Protein AF-M3VCA1-F1 (afdb_monomer_lite)

Foldseek 3Di:
DFDDDPPDTDDDPPDDPQARLLSVLLVVLCNVCVPDDSLRSLLVSLCVLAPLVNVLVCCVPVLEEELVSQCVSSSHDSSSSVSPVVDDDPVSVVVSCVSNVNRHYYHD

Sequence (108 aa):
MGLLGETTIWIRRGSSQRERRTSLTHEITHIEYPDATEAEVERITARRLITVEQIIDAFCWLRHPTTEELADHWWVDKQAAHTRMLNLDPIEVAQIEAATDGDWSWAA

Organism: NCBI:txid1223542

Secondary structure (DSSP, 8-state):
---EETTEEPPPTT--HHHHHHHHHHHHHHHH-TT--HHHHHHHHHHHHS-HHHHHHHHHHHSS-BHHHHHHHHTS-HHHHHHHHHT--HHHHHHHHHHTTT----B-

Radius of gyration: 14.77 Å; chains: 1; bounding box: 31×31×38 Å

pLDDT: mean 93.56, std 9.95, range [47.91, 98.5]

Structure (mmCIF, N/CA/C/O backbone):
data_AF-M3VCA1-F1
#
_entry.id   AF-M3VCA1-F1
#
loop_
_atom_site.group_PDB
_atom_site.id
_atom_site.type_symbol
_atom_site.label_atom_id
_atom_site.label_alt_id
_atom_site.label_comp_id
_atom_site.label_asym_id
_atom_site.label_entity_id
_atom_site.label_seq_id
_atom_site.pdbx_PDB_ins_code
_atom_site.Cartn_x
_atom_site.Cartn_y
_atom_site.Cartn_z
_atom_site.occupancy
_atom_site.B_iso_or_equiv
_atom_site.auth_seq_id
_atom_site.auth_comp_id
_atom_site.auth_asym_id
_atom_site.auth_atom_id
_atom_site.pdbx_PDB_model_num
ATOM 1 N N . MET A 1 1 ? -5.726 11.058 9.603 1.00 49.88 1 MET A N 1
ATOM 2 C CA . MET A 1 1 ? -5.883 10.426 10.920 1.00 49.88 1 MET A CA 1
ATOM 3 C C . MET A 1 1 ? -7.209 10.823 11.537 1.00 49.88 1 MET A C 1
ATOM 5 O O . MET A 1 1 ? -7.409 12.005 11.825 1.00 49.88 1 MET A O 1
ATOM 9 N N . GLY A 1 2 ? -8.141 9.871 11.601 1.00 47.91 2 GLY A N 1
ATOM 10 C CA . GLY A 1 2 ? -9.381 9.990 12.362 1.00 47.91 2 GLY A CA 1
ATOM 11 C C . GLY A 1 2 ? -9.124 9.600 13.817 1.00 47.91 2 GLY A C 1
ATOM 12 O O . GLY A 1 2 ? -8.129 8.962 14.126 1.00 47.91 2 GLY A O 1
ATOM 13 N N . LEU A 1 3 ? -9.978 10.049 14.732 1.00 59.72 3 LEU A N 1
ATOM 14 C CA . LEU A 1 3 ? -9.927 9.643 16.138 1.00 59.72 3 LEU A CA 1
ATOM 15 C C . LEU A 1 3 ? -10.868 8.448 16.328 1.00 59.72 3 LEU A C 1
ATOM 17 O O . LEU A 1 3 ? -12.038 8.533 15.949 1.00 59.72 3 LEU A O 1
ATOM 21 N N . LEU A 1 4 ? -10.364 7.365 1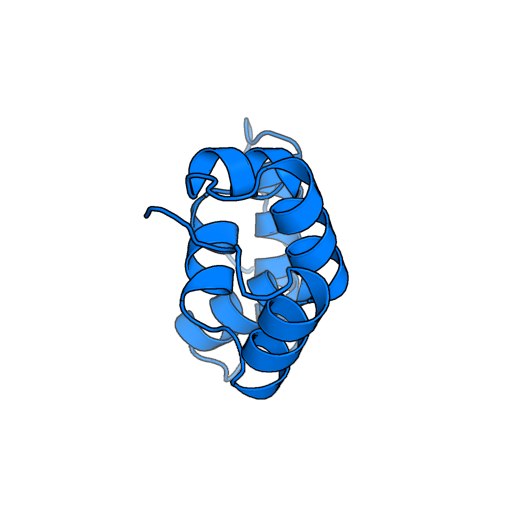6.921 1.00 58.53 4 LEU A N 1
ATOM 22 C CA . LEU A 1 4 ? -11.131 6.173 17.284 1.00 58.53 4 LEU A CA 1
ATOM 23 C C . LEU A 1 4 ? -12.030 6.478 18.496 1.00 58.53 4 LEU A C 1
ATOM 25 O O . LEU A 1 4 ? -11.549 6.663 19.611 1.00 58.53 4 LEU A O 1
ATOM 29 N N . GLY A 1 5 ? -13.346 6.537 18.283 1.00 51.78 5 GLY A N 1
ATOM 30 C CA . GLY A 1 5 ? -14.329 6.249 19.330 1.00 51.78 5 GLY A CA 1
ATOM 31 C C . GLY A 1 5 ? -14.786 4.806 19.139 1.00 51.78 5 GLY A C 1
ATOM 32 O O . GLY A 1 5 ? -15.010 4.412 18.002 1.00 51.78 5 GLY A O 1
ATOM 33 N N . GLU A 1 6 ? -14.921 4.023 20.209 1.00 64.31 6 GLU A N 1
ATOM 34 C CA . GLU A 1 6 ? -14.989 2.542 20.226 1.00 64.31 6 GLU A CA 1
ATOM 35 C C . GLU A 1 6 ? -15.918 1.854 19.195 1.00 64.31 6 GLU A C 1
ATOM 37 O O . GLU A 1 6 ? -15.736 0.680 18.894 1.00 64.31 6 GLU A O 1
ATOM 42 N N . THR A 1 7 ? -16.903 2.553 18.621 1.00 74.19 7 THR A N 1
ATOM 43 C CA . THR A 1 7 ? -17.813 2.025 17.582 1.00 74.19 7 THR A CA 1
ATOM 44 C C . THR A 1 7 ? -18.028 2.969 16.392 1.00 74.19 7 THR A C 1
ATOM 46 O O . THR A 1 7 ? -18.916 2.745 15.571 1.00 74.19 7 THR A O 1
ATOM 49 N N . THR A 1 8 ? -17.273 4.065 16.287 1.00 86.44 8 THR A N 1
ATOM 50 C CA . THR A 1 8 ? -17.474 5.095 15.256 1.00 86.44 8 THR A CA 1
ATOM 51 C C . THR A 1 8 ? -16.147 5.539 14.653 1.00 86.44 8 THR A C 1
ATOM 53 O O . THR A 1 8 ? -15.288 6.080 15.346 1.00 86.44 8 THR A O 1
ATOM 56 N N . ILE A 1 9 ? -16.027 5.388 13.332 1.00 87.81 9 ILE A N 1
ATOM 57 C CA . ILE A 1 9 ? -14.901 5.905 12.552 1.00 87.81 9 ILE A CA 1
ATOM 58 C C . ILE A 1 9 ? -15.245 7.305 12.040 1.00 87.81 9 ILE A C 1
ATOM 60 O O . ILE A 1 9 ? -16.192 7.492 11.271 1.00 87.81 9 ILE A O 1
ATOM 64 N N . TRP A 1 10 ? -14.448 8.295 12.436 1.00 88.31 10 TRP A N 1
ATOM 65 C CA . TRP A 1 10 ? -14.583 9.670 11.963 1.00 88.31 10 TRP A CA 1
ATOM 66 C C . TRP A 1 10 ? -13.647 9.934 10.790 1.00 88.31 10 TRP A C 1
ATOM 68 O O . TRP A 1 10 ? -12.429 9.863 10.920 1.00 88.31 10 TRP A O 1
ATOM 78 N N . ILE A 1 11 ? -14.215 10.319 9.649 1.00 89.25 11 ILE A N 1
ATOM 79 C CA . ILE A 1 11 ? -13.439 10.697 8.466 1.00 89.25 11 ILE A CA 1
ATOM 80 C C . ILE A 1 11 ? -13.406 12.220 8.338 1.00 89.25 11 ILE A C 1
ATOM 82 O O . ILE A 1 11 ? -14.423 12.903 8.491 1.00 89.25 11 ILE A O 1
ATOM 86 N N . ARG A 1 12 ? -12.226 12.768 8.029 1.00 89.69 12 ARG A N 1
ATOM 87 C CA . ARG A 1 12 ? -12.020 14.211 7.874 1.00 89.69 12 ARG A CA 1
ATOM 88 C C . ARG A 1 12 ? -12.949 14.792 6.798 1.00 89.69 12 ARG A C 1
ATOM 90 O O . ARG A 1 12 ? -12.990 14.346 5.649 1.00 89.69 12 ARG A O 1
ATOM 97 N N . ARG A 1 13 ? -13.668 15.860 7.154 1.00 91.06 13 ARG A N 1
ATOM 98 C CA . ARG A 1 13 ? -14.467 16.640 6.198 1.00 91.06 13 ARG A CA 1
ATOM 99 C C . ARG A 1 13 ? -13.541 17.316 5.181 1.00 91.06 13 ARG A C 1
ATOM 101 O O . ARG A 1 13 ? -12.549 17.930 5.558 1.00 91.06 13 ARG A O 1
ATOM 108 N N . GLY A 1 14 ? -13.900 17.231 3.901 1.00 92.19 14 GLY A N 1
ATOM 109 C CA . GLY A 1 14 ? -13.117 17.803 2.799 1.00 92.19 14 GLY A CA 1
ATOM 110 C C . GLY A 1 14 ? -12.105 16.840 2.176 1.00 92.19 14 GLY A C 1
ATOM 111 O O . GLY A 1 14 ? -11.545 17.175 1.142 1.00 92.19 14 GLY A O 1
ATOM 112 N N . SER A 1 15 ? -11.927 15.637 2.734 1.00 91.56 15 SER A N 1
ATOM 113 C CA . SER A 1 15 ? -11.134 14.593 2.083 1.00 91.56 15 SER A CA 1
ATOM 114 C C . SER A 1 15 ? -11.764 14.159 0.759 1.00 91.56 15 SER A C 1
ATOM 116 O O . SER A 1 15 ? -12.990 13.987 0.667 1.00 91.56 15 SER A O 1
ATOM 118 N N . SER A 1 16 ? -10.908 13.957 -0.236 1.00 91.81 16 SER A N 1
ATOM 119 C CA . SER A 1 16 ? -11.190 13.303 -1.514 1.00 91.81 16 SER A CA 1
ATOM 120 C C . SER A 1 16 ? -11.563 11.831 -1.315 1.00 91.81 16 SER A C 1
ATOM 122 O O . SER A 1 16 ? -11.287 11.242 -0.273 1.00 91.81 16 SER A O 1
ATOM 124 N N . GLN A 1 17 ? -12.184 11.199 -2.315 1.00 92.25 17 GLN A N 1
ATOM 125 C CA . GLN A 1 17 ? -12.605 9.795 -2.186 1.00 92.25 17 GLN A CA 1
ATOM 126 C C . GLN A 1 17 ? -11.428 8.837 -1.936 1.00 92.25 17 GLN A C 1
ATOM 128 O O . GLN A 1 17 ? -11.554 7.946 -1.098 1.00 92.25 17 GLN A O 1
ATOM 133 N N . ARG A 1 18 ? -10.265 9.074 -2.562 1.00 93.19 18 ARG A N 1
ATOM 134 C CA . ARG A 1 18 ? -9.034 8.296 -2.316 1.00 93.19 18 ARG A CA 1
ATOM 135 C C . ARG A 1 18 ? -8.561 8.373 -0.864 1.00 93.19 18 ARG A C 1
ATOM 137 O O . ARG A 1 18 ? -8.258 7.352 -0.252 1.00 93.19 18 ARG A O 1
ATOM 144 N N . GLU A 1 19 ? -8.578 9.570 -0.278 1.00 91.94 19 GLU A N 1
ATOM 145 C CA . GLU A 1 19 ? -8.168 9.790 1.114 1.00 91.94 19 GLU A CA 1
ATOM 146 C C . GLU A 1 19 ? -9.165 9.149 2.082 1.00 91.94 19 GLU A C 1
ATOM 148 O O . GLU A 1 19 ? -8.765 8.585 3.097 1.00 91.94 19 GLU A O 1
ATOM 153 N N . ARG A 1 20 ? -10.468 9.190 1.763 1.00 93.88 20 ARG A N 1
ATOM 154 C CA . ARG A 1 20 ? -11.507 8.531 2.571 1.00 93.88 20 ARG A CA 1
ATOM 155 C C . ARG A 1 20 ? -11.368 7.016 2.540 1.00 93.88 20 ARG A C 1
ATOM 157 O O . ARG A 1 20 ? -11.447 6.403 3.596 1.00 93.88 20 ARG A O 1
ATOM 164 N N . ARG A 1 21 ? -11.151 6.424 1.360 1.00 95.12 21 ARG A N 1
ATOM 165 C CA . ARG A 1 21 ? -10.931 4.979 1.190 1.00 95.12 21 ARG A CA 1
ATOM 166 C C . ARG A 1 21 ? -9.720 4.514 1.996 1.00 95.12 21 ARG A C 1
ATOM 168 O O . ARG A 1 21 ? -9.818 3.530 2.728 1.00 95.12 21 ARG A O 1
ATOM 175 N N . THR A 1 22 ? -8.614 5.250 1.893 1.00 95.62 22 THR A N 1
ATOM 176 C CA . THR A 1 22 ? -7.374 4.919 2.604 1.00 95.62 22 THR A CA 1
ATOM 177 C C . THR A 1 22 ? -7.550 5.068 4.112 1.00 95.62 22 THR A C 1
ATOM 179 O O . THR A 1 22 ? -7.311 4.112 4.844 1.00 95.62 22 THR A O 1
ATOM 182 N N . SER A 1 23 ? -8.099 6.202 4.567 1.00 94.50 23 SER A N 1
ATOM 183 C CA . SER A 1 23 ? -8.379 6.439 5.991 1.00 94.50 23 SER A CA 1
ATOM 184 C C . SER A 1 23 ? -9.325 5.385 6.563 1.00 94.50 23 SER A C 1
ATOM 186 O O . SER A 1 23 ? -9.046 4.814 7.602 1.00 94.50 23 SER A O 1
ATOM 188 N N . LEU A 1 24 ? -10.428 5.069 5.882 1.00 94.94 24 LEU A N 1
ATOM 189 C CA . LEU A 1 24 ? -11.381 4.077 6.377 1.00 94.94 24 LEU A CA 1
ATOM 190 C C . LEU A 1 24 ? -10.735 2.694 6.529 1.00 94.94 24 LEU A C 1
ATOM 192 O O . LEU A 1 24 ? -10.956 2.030 7.535 1.00 94.94 24 LEU A O 1
ATOM 196 N N . THR A 1 25 ? -9.919 2.275 5.560 1.00 96.69 25 THR A N 1
ATOM 197 C CA . THR A 1 25 ? -9.220 0.980 5.623 1.00 96.69 25 THR A CA 1
ATOM 198 C C . THR A 1 25 ? -8.193 0.954 6.755 1.00 96.69 25 THR A C 1
ATOM 200 O O . THR A 1 25 ? -8.054 -0.065 7.431 1.00 96.69 25 THR A O 1
ATOM 203 N N . HIS A 1 26 ? -7.519 2.079 6.995 1.00 95.56 26 HIS A N 1
ATOM 204 C CA . HIS A 1 26 ? -6.587 2.254 8.105 1.00 95.56 26 HIS A CA 1
ATOM 205 C C . HIS A 1 26 ? -7.279 2.108 9.467 1.00 95.56 26 HIS A C 1
ATOM 207 O O . HIS A 1 26 ? -6.896 1.261 10.269 1.00 95.56 26 HIS A O 1
ATOM 213 N N . GLU A 1 27 ? -8.368 2.842 9.693 1.00 95.06 27 GLU A N 1
ATOM 214 C CA . GLU A 1 27 ? -9.104 2.783 10.963 1.00 95.06 27 GLU A CA 1
ATOM 215 C C . GLU A 1 27 ? -9.775 1.409 11.179 1.00 95.06 27 GLU A C 1
ATOM 217 O O . GLU A 1 27 ? -9.790 0.897 12.295 1.00 95.06 27 GLU A O 1
ATOM 222 N N . ILE A 1 28 ? -10.276 0.755 10.118 1.00 95.38 28 ILE A N 1
ATOM 223 C CA . ILE A 1 28 ? -10.757 -0.640 10.200 1.00 95.38 28 ILE A CA 1
ATOM 224 C C . ILE A 1 28 ? -9.622 -1.579 10.627 1.00 95.38 28 ILE A C 1
ATOM 226 O O . ILE A 1 28 ? -9.832 -2.479 11.436 1.00 95.38 28 ILE A O 1
ATOM 230 N N . THR A 1 29 ? -8.410 -1.361 10.117 1.00 96.00 29 THR A N 1
ATOM 231 C CA . THR A 1 29 ? -7.246 -2.180 10.469 1.00 96.00 29 THR A CA 1
ATOM 232 C C . THR A 1 29 ? -6.856 -1.997 11.940 1.00 96.00 29 THR A C 1
ATOM 234 O O . THR A 1 29 ? -6.557 -2.992 12.592 1.00 96.00 29 THR A O 1
ATOM 237 N N . HIS A 1 30 ? -6.952 -0.790 12.509 1.00 94.06 30 HIS A N 1
ATOM 238 C CA . HIS A 1 30 ? -6.799 -0.600 13.961 1.00 94.06 30 HIS A CA 1
ATOM 239 C C . HIS A 1 30 ? -7.815 -1.408 14.780 1.00 94.06 30 HIS A C 1
ATOM 241 O O . HIS A 1 30 ? -7.460 -1.966 15.814 1.00 94.06 30 HIS A O 1
ATOM 247 N N . ILE A 1 31 ? -9.071 -1.487 14.329 1.00 93.69 31 ILE A N 1
ATOM 248 C CA . ILE A 1 31 ? -10.120 -2.252 15.026 1.00 93.69 31 ILE A CA 1
ATOM 249 C C . ILE A 1 31 ? -9.824 -3.757 14.988 1.00 93.69 31 ILE A C 1
ATOM 251 O O . ILE A 1 31 ? -10.031 -4.456 15.977 1.00 93.69 31 ILE A O 1
ATOM 255 N N . GLU A 1 32 ? -9.353 -4.265 13.851 1.00 95.31 32 GLU A N 1
ATOM 256 C CA . GLU A 1 32 ? -9.048 -5.689 13.679 1.00 95.31 32 GLU A CA 1
ATOM 257 C C . GLU A 1 32 ? -7.737 -6.114 14.357 1.00 95.31 32 GLU A C 1
ATOM 259 O O . GLU A 1 32 ? -7.604 -7.273 14.753 1.00 95.31 32 GLU A O 1
ATOM 264 N N . TYR A 1 33 ? -6.788 -5.185 14.513 1.00 96.12 33 TYR A N 1
ATOM 265 C CA . TYR A 1 33 ? -5.478 -5.416 15.125 1.00 96.12 33 TYR A CA 1
ATOM 266 C C . TYR A 1 33 ? -5.183 -4.364 16.211 1.00 96.12 33 TYR A C 1
ATOM 268 O O . TYR A 1 33 ? -4.308 -3.517 16.025 1.00 96.12 33 TYR A O 1
ATOM 276 N N . PRO A 1 34 ? -5.878 -4.412 17.361 1.00 93.12 34 PRO A N 1
ATOM 277 C CA . PRO A 1 34 ? -5.782 -3.378 18.397 1.00 93.12 34 PRO A CA 1
ATOM 278 C C . PRO A 1 34 ? -4.395 -3.267 19.049 1.00 93.12 34 PRO A C 1
ATOM 280 O O . PRO A 1 34 ? -4.047 -2.206 19.559 1.00 93.12 34 PRO A O 1
ATOM 283 N N . ASP A 1 35 ? -3.602 -4.341 19.013 1.00 96.12 35 ASP A N 1
ATOM 284 C CA . ASP A 1 35 ? -2.245 -4.382 19.573 1.00 96.12 35 ASP A CA 1
ATOM 285 C C . ASP A 1 35 ? -1.150 -4.046 18.540 1.00 96.12 35 ASP A C 1
ATOM 287 O O . ASP A 1 35 ? 0.034 -4.021 18.882 1.00 96.12 35 ASP A O 1
ATOM 291 N N . ALA A 1 36 ? -1.515 -3.818 17.271 1.00 96.62 36 ALA A N 1
ATOM 292 C CA . ALA A 1 36 ? -0.552 -3.487 16.227 1.00 96.62 36 ALA A CA 1
ATOM 293 C C . ALA A 1 36 ? -0.020 -2.059 16.396 1.00 96.62 36 ALA A C 1
ATOM 295 O O . ALA A 1 36 ? -0.751 -1.117 16.704 1.00 96.62 36 ALA A O 1
ATOM 296 N N . THR A 1 37 ? 1.273 -1.885 16.139 1.00 97.88 37 THR A N 1
ATOM 297 C CA . THR A 1 37 ? 1.889 -0.560 16.043 1.00 97.88 37 THR A CA 1
ATOM 298 C C . THR A 1 37 ? 1.359 0.203 14.827 1.00 97.88 37 THR A C 1
ATOM 300 O O . THR A 1 37 ? 0.936 -0.397 13.839 1.00 97.88 37 THR A O 1
ATOM 303 N N . GLU A 1 38 ? 1.462 1.534 14.845 1.00 96.06 38 GLU A N 1
ATOM 304 C CA . GLU A 1 38 ? 1.068 2.385 13.711 1.00 96.06 38 GLU A CA 1
ATOM 305 C C . GLU A 1 38 ? 1.706 1.921 12.390 1.00 96.06 38 GLU A C 1
ATOM 307 O O . GLU A 1 38 ? 1.029 1.741 11.382 1.00 96.06 38 GLU A O 1
ATOM 312 N N . ALA A 1 39 ? 3.006 1.613 12.413 1.00 97.50 39 ALA A N 1
ATOM 313 C CA . ALA A 1 39 ? 3.733 1.138 11.238 1.00 97.50 39 ALA A CA 1
ATOM 314 C C . ALA A 1 39 ? 3.268 -0.251 10.755 1.00 97.50 39 ALA A C 1
ATOM 316 O O . ALA A 1 39 ? 3.374 -0.578 9.572 1.00 97.50 39 ALA A O 1
ATOM 317 N N . GLU A 1 40 ? 2.776 -1.116 11.643 1.00 98.19 40 GLU A N 1
ATOM 318 C CA . GLU A 1 40 ? 2.151 -2.383 11.246 1.00 98.19 40 GLU A CA 1
ATOM 319 C C . GLU A 1 40 ? 0.790 -2.145 10.599 1.00 98.19 40 GLU A C 1
ATOM 321 O O . GLU A 1 40 ? 0.525 -2.700 9.532 1.00 98.19 40 GLU A O 1
ATOM 326 N N . VAL A 1 41 ? -0.030 -1.271 11.183 1.00 98.06 41 VAL A N 1
ATOM 327 C CA . VAL A 1 41 ? -1.336 -0.889 10.635 1.00 98.06 41 VAL A CA 1
ATOM 328 C C . VAL A 1 41 ? -1.187 -0.253 9.256 1.00 98.06 41 VAL A C 1
ATOM 330 O O . VAL A 1 41 ? -1.897 -0.643 8.327 1.00 98.06 41 VAL A O 1
ATOM 333 N N . GLU A 1 42 ? -0.230 0.656 9.069 1.00 97.88 42 GLU A N 1
ATOM 334 C CA . GLU A 1 42 ? 0.073 1.259 7.769 1.00 97.88 42 GLU A CA 1
ATOM 335 C C . GLU A 1 42 ? 0.466 0.208 6.722 1.00 97.88 42 GLU A C 1
ATOM 337 O O . GLU A 1 42 ? -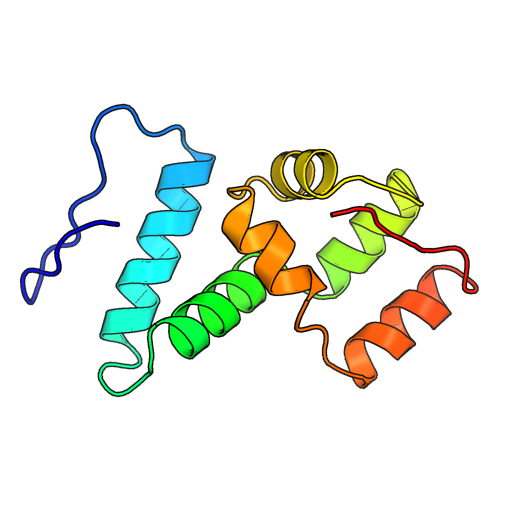0.062 0.222 5.608 1.00 97.88 42 GLU A O 1
ATOM 342 N N . ARG A 1 43 ? 1.344 -0.742 7.073 1.00 98.38 43 ARG A N 1
ATOM 343 C CA . ARG A 1 43 ? 1.768 -1.822 6.162 1.00 98.38 43 ARG A CA 1
ATOM 344 C C . ARG A 1 43 ? 0.613 -2.744 5.786 1.00 98.38 43 ARG A C 1
ATOM 346 O O . ARG A 1 43 ? 0.447 -3.067 4.608 1.00 98.38 43 ARG A O 1
ATOM 353 N N . ILE A 1 44 ? -0.204 -3.146 6.759 1.00 98.38 44 ILE A N 1
ATOM 354 C CA . ILE A 1 44 ? -1.383 -3.990 6.526 1.00 98.38 44 ILE A CA 1
ATOM 355 C C . ILE A 1 44 ? -2.394 -3.248 5.643 1.00 98.38 44 ILE A C 1
ATOM 357 O O . ILE A 1 44 ? -2.893 -3.811 4.668 1.00 98.38 44 ILE A O 1
ATOM 361 N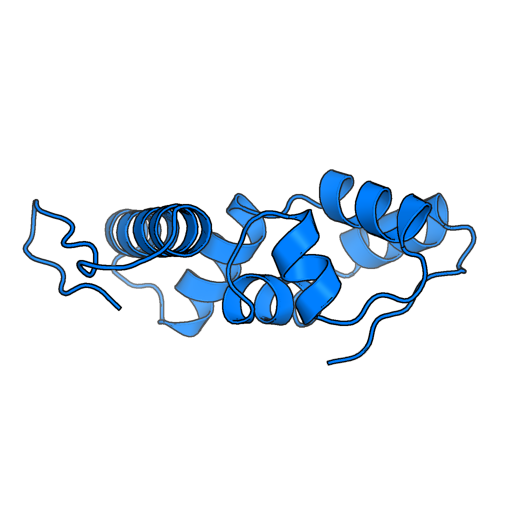 N . THR A 1 45 ? -2.646 -1.970 5.929 1.00 98.25 45 THR A N 1
ATOM 362 C CA . THR A 1 45 ? -3.543 -1.108 5.146 1.00 98.25 45 THR A CA 1
ATOM 363 C C . THR A 1 45 ? -3.076 -0.986 3.700 1.00 98.25 45 THR A C 1
ATOM 365 O O . THR A 1 45 ? -3.857 -1.219 2.776 1.00 98.25 45 THR A O 1
ATOM 368 N N . ALA A 1 46 ? -1.795 -0.674 3.490 1.00 98.38 46 ALA A N 1
ATOM 369 C CA . ALA A 1 46 ? -1.205 -0.545 2.164 1.00 98.38 46 ALA A CA 1
ATOM 370 C C . ALA A 1 46 ? -1.319 -1.857 1.369 1.00 98.38 46 ALA A C 1
ATOM 372 O O . ALA A 1 46 ? -1.753 -1.846 0.218 1.00 98.38 46 ALA A O 1
ATOM 373 N N . ARG A 1 47 ? -1.024 -3.002 1.999 1.00 98.19 47 ARG A N 1
ATOM 374 C CA . ARG A 1 47 ? -1.137 -4.327 1.368 1.00 98.19 47 ARG A CA 1
ATOM 375 C C . ARG A 1 47 ? -2.579 -4.711 1.018 1.00 98.19 47 ARG A C 1
ATOM 377 O O . ARG A 1 47 ? -2.799 -5.381 0.016 1.00 98.19 47 ARG A O 1
ATOM 384 N N . ARG A 1 48 ? -3.564 -4.289 1.817 1.00 97.94 48 ARG A N 1
ATOM 385 C CA . ARG A 1 48 ? -4.996 -4.508 1.533 1.00 97.94 48 ARG A CA 1
ATOM 386 C C . ARG A 1 48 ? -5.499 -3.683 0.356 1.00 97.94 48 ARG A C 1
ATOM 388 O O . ARG A 1 48 ? -6.364 -4.139 -0.383 1.00 97.94 48 ARG A O 1
ATOM 395 N N . LEU A 1 49 ? -4.998 -2.458 0.219 1.00 98.12 49 LEU A N 1
ATOM 396 C CA . LEU A 1 49 ? -5.422 -1.539 -0.835 1.00 98.12 49 LEU A CA 1
ATOM 397 C C . LEU A 1 49 ? -4.722 -1.792 -2.171 1.00 98.12 49 LEU A C 1
ATOM 399 O O . LEU A 1 49 ? -5.299 -1.443 -3.202 1.00 98.12 49 LEU A O 1
ATOM 403 N N . ILE A 1 50 ? -3.501 -2.336 -2.125 1.00 98.50 50 ILE A N 1
ATOM 404 C CA . ILE A 1 50 ? -2.588 -2.475 -3.260 1.00 98.50 50 ILE A CA 1
ATOM 405 C C . ILE A 1 50 ? -2.039 -3.909 -3.289 1.00 98.50 50 ILE A C 1
ATOM 407 O O . ILE A 1 50 ? -1.046 -4.240 -2.625 1.00 98.50 50 ILE A O 1
ATOM 411 N N . THR A 1 51 ? -2.692 -4.776 -4.059 1.00 98.25 51 THR A N 1
ATOM 412 C CA . THR A 1 51 ? -2.259 -6.169 -4.239 1.00 98.25 51 THR A CA 1
ATOM 413 C C . THR A 1 51 ? -1.049 -6.255 -5.167 1.00 98.25 51 THR A C 1
ATOM 415 O O . THR A 1 51 ? -0.758 -5.319 -5.908 1.00 98.25 51 THR A O 1
ATOM 418 N N . VAL A 1 52 ? -0.324 -7.377 -5.148 1.00 98.31 52 VAL A N 1
ATOM 419 C CA . VAL A 1 52 ? 0.833 -7.560 -6.042 1.00 98.31 52 VAL A CA 1
ATOM 420 C C . VAL A 1 52 ? 0.431 -7.513 -7.521 1.00 98.31 52 VAL A C 1
ATOM 422 O O . VAL A 1 52 ? 1.156 -6.952 -8.333 1.00 98.31 52 VAL A O 1
ATOM 425 N N . GLU A 1 53 ? -0.761 -7.994 -7.872 1.00 98.25 53 GLU A N 1
ATOM 426 C CA . GLU A 1 53 ? -1.292 -7.941 -9.238 1.00 98.25 53 GLU A CA 1
ATOM 427 C C . GLU A 1 53 ? -1.498 -6.497 -9.709 1.00 98.25 53 GLU A C 1
ATOM 429 O O . GLU A 1 53 ? -1.193 -6.175 -10.853 1.00 98.25 53 GLU A O 1
ATOM 434 N N . GLN A 1 54 ? -1.959 -5.609 -8.822 1.00 98.31 54 GLN A N 1
ATOM 435 C CA . GLN A 1 54 ? -2.095 -4.181 -9.128 1.00 98.31 54 GLN A CA 1
ATOM 436 C C . GLN A 1 54 ? -0.739 -3.487 -9.281 1.00 98.31 54 GLN A C 1
ATOM 438 O O . GLN A 1 54 ? -0.633 -2.493 -9.995 1.00 98.31 54 GLN A O 1
ATOM 443 N N . ILE A 1 55 ? 0.295 -3.987 -8.602 1.00 98.31 55 ILE A N 1
ATOM 444 C CA . ILE A 1 55 ? 1.660 -3.470 -8.736 1.00 98.31 55 ILE A CA 1
ATOM 445 C C . ILE A 1 55 ? 2.252 -3.895 -10.076 1.00 98.31 55 ILE A C 1
ATOM 447 O O . ILE A 1 55 ? 2.822 -3.068 -10.781 1.00 98.31 55 ILE A O 1
ATOM 451 N N . ILE A 1 56 ? 2.063 -5.161 -10.450 1.00 98.31 56 ILE A N 1
ATOM 452 C CA . ILE A 1 56 ? 2.464 -5.681 -11.758 1.00 98.31 56 ILE A CA 1
ATOM 453 C C . ILE A 1 56 ? 1.779 -4.890 -12.875 1.00 98.31 56 ILE A C 1
ATOM 455 O O . ILE A 1 56 ? 2.470 -4.377 -13.749 1.00 98.31 56 ILE A O 1
ATOM 459 N N . ASP A 1 57 ? 0.453 -4.726 -12.818 1.00 97.88 57 ASP A N 1
ATOM 460 C CA . ASP A 1 57 ? -0.290 -3.942 -13.814 1.00 97.88 57 ASP A CA 1
ATOM 461 C C . ASP A 1 57 ? 0.249 -2.505 -13.911 1.00 97.88 57 ASP A C 1
ATOM 463 O O . ASP A 1 57 ? 0.575 -2.036 -15.004 1.00 97.88 57 ASP A O 1
ATOM 467 N N . ALA A 1 58 ? 0.466 -1.839 -12.772 1.00 97.88 58 ALA A N 1
ATOM 468 C CA . ALA A 1 58 ? 1.031 -0.493 -12.746 1.00 97.88 58 ALA A CA 1
ATOM 469 C C . ALA A 1 58 ? 2.405 -0.417 -13.428 1.00 97.88 58 ALA A C 1
ATOM 471 O O . ALA A 1 58 ? 2.642 0.503 -14.212 1.00 97.88 58 ALA A O 1
ATOM 472 N N . PHE A 1 59 ? 3.304 -1.376 -13.187 1.00 97.94 59 PHE A N 1
ATOM 473 C CA . PHE A 1 59 ? 4.616 -1.389 -13.838 1.00 97.94 59 PHE A CA 1
ATOM 474 C C . PHE A 1 59 ? 4.562 -1.806 -15.309 1.00 97.94 59 PHE A C 1
ATOM 476 O O . PHE A 1 59 ? 5.355 -1.295 -16.094 1.00 97.94 59 PHE A O 1
ATOM 483 N N . CYS A 1 60 ? 3.596 -2.620 -15.735 1.00 95.50 60 CYS A N 1
ATOM 484 C CA . CYS A 1 60 ? 3.376 -2.879 -17.158 1.00 95.50 60 CYS A CA 1
ATOM 485 C C . CYS A 1 60 ? 2.952 -1.610 -17.923 1.00 95.50 60 CYS A C 1
ATOM 487 O O . CYS A 1 60 ? 3.341 -1.438 -19.079 1.00 95.50 60 CYS A O 1
ATOM 489 N N . TRP A 1 61 ? 2.188 -0.710 -17.291 1.00 94.50 61 TRP A N 1
ATOM 490 C CA . TRP A 1 61 ? 1.694 0.518 -17.929 1.00 94.50 61 TRP A CA 1
ATOM 491 C C . TRP A 1 61 ? 2.611 1.731 -17.764 1.00 94.50 61 TRP A C 1
ATOM 493 O O . TRP A 1 61 ? 2.849 2.459 -18.727 1.00 94.50 61 TRP A O 1
ATOM 503 N N . LEU A 1 62 ? 3.100 1.978 -16.549 1.00 95.19 62 LEU A N 1
ATOM 504 C CA . LEU A 1 62 ? 3.846 3.189 -16.188 1.00 95.19 62 LEU A CA 1
ATOM 505 C C . LEU A 1 62 ? 5.368 2.988 -16.242 1.00 95.19 62 LEU A C 1
ATOM 507 O O . LEU A 1 62 ? 6.109 3.947 -16.455 1.00 95.19 62 LEU A O 1
ATOM 511 N N . ARG A 1 63 ? 5.831 1.740 -16.082 1.00 91.38 63 ARG A N 1
ATOM 512 C CA . ARG A 1 63 ? 7.234 1.277 -16.082 1.00 91.38 63 ARG A CA 1
ATOM 513 C C . ARG A 1 63 ? 8.130 1.841 -14.981 1.00 91.38 63 ARG A C 1
ATOM 515 O O . ARG A 1 63 ? 8.554 1.087 -14.110 1.00 91.38 63 ARG A O 1
ATOM 522 N N . HIS A 1 64 ? 8.384 3.149 -14.989 1.00 96.31 64 HIS A N 1
ATOM 523 C CA . HIS A 1 64 ? 9.234 3.834 -14.005 1.00 96.31 64 HIS A CA 1
ATOM 524 C C . HIS A 1 64 ? 8.501 4.981 -13.284 1.00 96.31 64 HIS A C 1
ATOM 526 O O . HIS A 1 64 ? 8.953 6.127 -13.350 1.00 96.31 64 HIS A O 1
ATOM 532 N N . PRO A 1 65 ? 7.345 4.715 -12.646 1.00 97.75 65 PRO A N 1
ATOM 533 C CA . PRO A 1 65 ? 6.525 5.758 -12.048 1.00 97.75 65 PRO A CA 1
ATOM 534 C C . PRO A 1 65 ? 7.147 6.379 -10.795 1.00 97.75 65 PRO A C 1
ATOM 536 O O . PRO A 1 65 ? 7.880 5.751 -10.026 1.00 97.75 65 PRO A O 1
ATOM 539 N N . THR A 1 66 ? 6.766 7.623 -10.547 1.00 97.94 66 THR A N 1
ATOM 540 C CA . THR A 1 66 ? 6.898 8.277 -9.243 1.00 97.94 66 THR A CA 1
ATOM 541 C C . THR A 1 66 ? 5.863 7.739 -8.252 1.00 97.94 66 THR A C 1
ATOM 543 O O . THR A 1 66 ? 4.810 7.222 -8.636 1.00 97.94 66 THR A O 1
ATOM 546 N N . THR A 1 67 ? 6.118 7.900 -6.953 1.00 97.25 67 THR A N 1
ATOM 547 C CA . THR A 1 67 ? 5.142 7.577 -5.901 1.00 97.25 67 THR A CA 1
ATOM 548 C C . THR A 1 67 ? 3.799 8.281 -6.124 1.00 97.25 67 THR A C 1
ATOM 550 O O . THR A 1 67 ? 2.748 7.697 -5.866 1.00 97.25 67 THR A O 1
ATOM 553 N N . GLU A 1 68 ? 3.807 9.530 -6.593 1.00 96.19 68 GLU A N 1
ATOM 554 C CA . GLU A 1 68 ? 2.600 10.288 -6.927 1.00 96.19 68 GLU A CA 1
ATOM 555 C C . GLU A 1 68 ? 1.784 9.614 -8.032 1.00 96.19 68 GLU A C 1
ATOM 557 O O . GLU A 1 68 ? 0.579 9.424 -7.867 1.00 96.19 68 GLU A O 1
ATOM 562 N N . GLU A 1 69 ? 2.432 9.209 -9.126 1.00 97.44 69 GLU A N 1
ATOM 563 C CA . GLU A 1 69 ? 1.765 8.507 -10.228 1.00 97.44 69 GLU A CA 1
ATOM 564 C C . GLU A 1 69 ? 1.185 7.167 -9.767 1.00 97.44 69 GLU A C 1
ATOM 566 O O . GLU A 1 69 ? 0.056 6.830 -10.124 1.00 97.44 69 GLU A O 1
ATOM 571 N N . LEU A 1 70 ? 1.909 6.432 -8.916 1.00 97.75 70 LEU A N 1
ATOM 572 C CA . LEU A 1 70 ? 1.416 5.197 -8.303 1.00 97.75 70 LEU A CA 1
ATOM 573 C C . LEU A 1 70 ? 0.193 5.443 -7.407 1.00 97.75 70 LEU A C 1
ATOM 575 O O . LEU A 1 70 ? -0.794 4.710 -7.483 1.00 97.75 70 LEU A O 1
ATOM 579 N N . ALA A 1 71 ? 0.231 6.483 -6.572 1.00 96.56 71 ALA A N 1
ATOM 580 C CA . ALA A 1 71 ? -0.874 6.831 -5.684 1.00 96.56 71 ALA A CA 1
ATOM 581 C C . ALA A 1 71 ? -2.140 7.212 -6.465 1.00 96.56 71 ALA A C 1
ATOM 583 O O . ALA A 1 71 ? -3.243 6.770 -6.121 1.00 96.56 71 ALA A O 1
ATOM 584 N N . ASP A 1 72 ? -1.979 7.988 -7.538 1.00 95.31 72 ASP A N 1
ATOM 585 C CA . ASP A 1 72 ? -3.071 8.342 -8.438 1.00 95.31 72 ASP A CA 1
ATOM 586 C C . ASP A 1 72 ? -3.619 7.104 -9.162 1.00 95.31 72 ASP A C 1
ATOM 588 O O . ASP A 1 72 ? -4.837 6.906 -9.182 1.00 95.31 72 ASP A O 1
ATOM 592 N N . HIS A 1 73 ? -2.744 6.235 -9.676 1.00 96.50 73 HIS A N 1
ATOM 593 C CA . HIS A 1 73 ? -3.123 5.015 -10.391 1.00 96.50 73 HIS A CA 1
ATOM 594 C C . HIS A 1 73 ? -3.883 4.011 -9.504 1.00 96.50 73 HIS A C 1
ATOM 596 O O . HIS A 1 73 ? -4.932 3.502 -9.900 1.00 96.50 73 HIS A O 1
ATOM 602 N N . TRP A 1 74 ? -3.427 3.764 -8.271 1.00 97.19 74 TRP A N 1
ATOM 603 C CA . TRP A 1 74 ? -4.095 2.845 -7.332 1.00 97.19 74 TRP A CA 1
ATOM 604 C C . TRP A 1 74 ? -5.273 3.469 -6.573 1.00 97.19 74 TRP A C 1
ATOM 606 O O . TRP A 1 74 ? -5.996 2.781 -5.836 1.00 97.19 74 TRP A O 1
ATOM 616 N N . TRP A 1 75 ? -5.496 4.769 -6.770 1.00 96.25 75 TRP A N 1
ATOM 617 C CA . TRP A 1 75 ? -6.542 5.552 -6.126 1.00 96.25 75 TRP A CA 1
ATOM 618 C C . TRP A 1 75 ? -6.458 5.497 -4.589 1.00 96.25 75 TRP A C 1
ATOM 620 O O . TRP A 1 75 ? -7.444 5.228 -3.889 1.00 96.25 75 TRP A O 1
ATOM 630 N N . VAL A 1 76 ? -5.249 5.754 -4.086 1.00 96.50 76 VAL A N 1
ATOM 631 C CA . VAL A 1 76 ? -4.870 5.828 -2.664 1.00 96.50 76 VAL A CA 1
ATOM 632 C C . VAL A 1 76 ? -4.202 7.177 -2.366 1.00 96.50 76 VAL A C 1
ATOM 634 O O . VAL A 1 76 ? -4.055 8.014 -3.256 1.00 96.50 76 VAL A O 1
ATOM 637 N N . ASP A 1 77 ? -3.835 7.441 -1.113 1.00 94.62 77 ASP A N 1
ATOM 638 C CA . ASP A 1 77 ? -2.952 8.572 -0.805 1.00 94.62 77 ASP A CA 1
ATOM 639 C C . ASP A 1 77 ? -1.463 8.231 -1.017 1.00 94.62 77 ASP A C 1
ATOM 641 O O . ASP A 1 77 ? -1.075 7.065 -1.143 1.00 94.62 77 ASP A O 1
ATOM 645 N N . LYS A 1 78 ? -0.617 9.272 -1.070 1.00 94.94 78 LYS A N 1
ATOM 646 C CA . LYS A 1 78 ? 0.829 9.121 -1.302 1.00 94.94 78 LYS A CA 1
ATOM 647 C C . LYS A 1 78 ? 1.487 8.236 -0.237 1.00 94.94 78 LYS A C 1
ATOM 649 O O . LYS A 1 78 ? 2.401 7.481 -0.555 1.00 94.94 78 LYS A O 1
ATOM 654 N N . GLN A 1 79 ? 1.024 8.311 1.010 1.00 95.00 79 GLN A N 1
ATOM 655 C 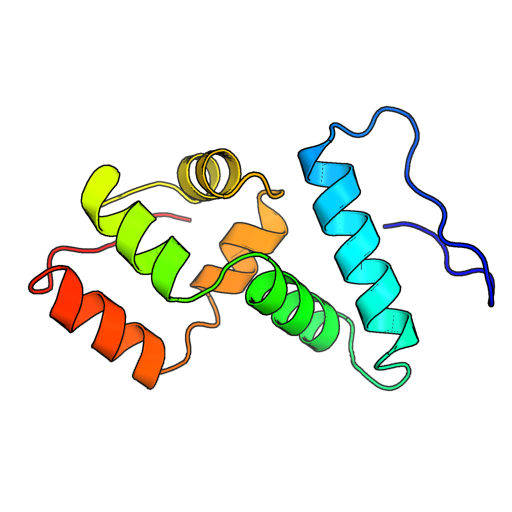CA . GLN A 1 79 ? 1.614 7.569 2.121 1.00 95.00 79 GLN A CA 1
ATOM 656 C C . GLN A 1 79 ? 1.367 6.068 1.976 1.00 95.00 79 GLN A C 1
ATOM 658 O 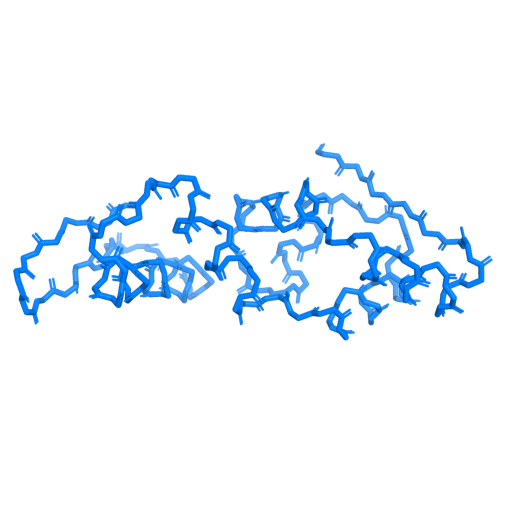O . GLN A 1 79 ? 2.315 5.298 2.085 1.00 95.00 79 GLN A O 1
ATOM 663 N N . ALA A 1 80 ? 0.151 5.641 1.631 1.00 97.12 80 ALA A N 1
ATOM 664 C CA . ALA A 1 80 ? -0.141 4.232 1.381 1.00 97.12 80 ALA A CA 1
ATOM 665 C C . ALA A 1 80 ? 0.656 3.667 0.194 1.00 97.12 80 ALA A C 1
ATOM 667 O O . ALA A 1 80 ? 1.198 2.565 0.301 1.00 97.12 80 ALA A O 1
ATOM 668 N N . ALA A 1 81 ? 0.777 4.420 -0.907 1.00 97.69 81 ALA A N 1
ATOM 669 C CA . ALA A 1 81 ? 1.591 4.011 -2.055 1.00 97.69 81 ALA A CA 1
ATOM 670 C C . ALA A 1 81 ? 3.074 3.859 -1.675 1.00 97.69 81 ALA A C 1
ATOM 672 O O . ALA A 1 81 ? 3.680 2.818 -1.926 1.00 97.69 81 ALA A O 1
ATOM 673 N N . HIS A 1 82 ? 3.637 4.860 -0.995 1.00 98.06 82 HIS A N 1
ATOM 674 C CA . HIS A 1 82 ? 5.023 4.839 -0.533 1.00 98.06 82 HIS A CA 1
ATOM 675 C C . HIS A 1 82 ? 5.288 3.683 0.442 1.00 98.06 82 HIS A C 1
ATOM 677 O O . HIS A 1 82 ? 6.229 2.911 0.261 1.00 98.06 82 HIS A O 1
ATOM 683 N N . THR A 1 83 ? 4.422 3.507 1.446 1.00 98.19 83 THR A N 1
ATOM 684 C CA . THR A 1 83 ? 4.521 2.411 2.415 1.00 98.19 83 THR A CA 1
ATOM 685 C C . THR A 1 83 ? 4.454 1.055 1.725 1.00 98.19 83 THR A C 1
ATOM 687 O O . THR A 1 83 ? 5.212 0.159 2.101 1.00 98.19 83 THR A O 1
ATOM 690 N N . ARG A 1 84 ? 3.604 0.889 0.701 1.00 98.38 84 ARG A N 1
ATOM 691 C CA . ARG A 1 84 ? 3.539 -0.365 -0.056 1.00 98.38 84 ARG A CA 1
ATOM 692 C C . ARG A 1 84 ? 4.865 -0.680 -0.734 1.00 98.38 84 ARG A C 1
ATOM 694 O O . ARG A 1 84 ? 5.357 -1.796 -0.590 1.00 98.38 84 ARG A O 1
ATOM 701 N N . MET A 1 85 ? 5.432 0.300 -1.432 1.00 98.12 85 MET A N 1
ATOM 702 C CA . MET A 1 85 ? 6.655 0.117 -2.210 1.00 98.12 85 MET A CA 1
ATOM 703 C C . MET A 1 85 ? 7.898 -0.097 -1.344 1.00 98.12 85 MET A C 1
ATOM 705 O O . MET A 1 85 ? 8.772 -0.877 -1.712 1.00 98.12 85 MET A O 1
ATOM 709 N N . LEU A 1 86 ? 7.957 0.520 -0.161 1.00 98.12 86 LEU A N 1
ATOM 710 C CA . LEU A 1 86 ? 9.034 0.282 0.805 1.00 98.12 86 LEU A CA 1
ATOM 711 C C . LEU A 1 86 ? 8.982 -1.100 1.474 1.00 98.12 86 LEU A C 1
ATOM 713 O O . LEU A 1 86 ? 9.974 -1.523 2.060 1.00 98.12 86 LEU A O 1
ATOM 717 N N . ASN A 1 87 ? 7.836 -1.786 1.434 1.00 97.94 87 ASN A N 1
ATOM 718 C CA . ASN A 1 87 ? 7.592 -3.015 2.195 1.00 97.94 87 ASN A CA 1
ATOM 719 C C . ASN A 1 87 ? 7.115 -4.171 1.303 1.00 97.94 87 ASN A C 1
ATOM 721 O O . ASN A 1 87 ? 6.278 -4.972 1.726 1.00 97.94 87 ASN A O 1
ATOM 725 N N . LEU A 1 88 ? 7.614 -4.250 0.067 1.00 97.88 88 LEU A N 1
ATOM 726 C CA . LEU A 1 88 ? 7.398 -5.417 -0.787 1.00 97.88 88 LEU A CA 1
ATOM 727 C C . LEU A 1 88 ? 8.049 -6.658 -0.168 1.00 97.88 88 LEU A C 1
ATOM 729 O O . LEU A 1 88 ? 9.201 -6.619 0.268 1.00 97.88 88 LEU A O 1
ATOM 733 N N . ASP A 1 89 ? 7.314 -7.767 -0.149 1.00 96.81 89 ASP A N 1
ATOM 734 C CA . ASP A 1 89 ? 7.880 -9.063 0.215 1.00 96.81 89 ASP A CA 1
ATOM 735 C C . ASP A 1 89 ? 8.863 -9.532 -0.879 1.00 96.81 89 ASP A C 1
ATOM 737 O O . ASP A 1 89 ? 8.601 -9.302 -2.063 1.00 96.81 89 ASP A O 1
ATOM 741 N N . PRO A 1 90 ? 9.971 -10.220 -0.548 1.00 98.12 90 PRO A N 1
ATOM 742 C CA . PRO A 1 90 ? 10.893 -10.750 -1.555 1.00 98.12 90 PRO A CA 1
ATOM 743 C C . PRO A 1 90 ? 10.229 -11.622 -2.636 1.00 98.12 90 PRO A C 1
ATOM 745 O O . PRO A 1 90 ? 10.673 -11.619 -3.782 1.00 98.12 90 PRO A O 1
ATOM 748 N N . ILE A 1 91 ? 9.156 -12.348 -2.302 1.00 98.31 91 ILE A N 1
ATOM 749 C CA . ILE A 1 91 ? 8.375 -13.126 -3.273 1.00 98.31 91 ILE A CA 1
ATOM 750 C C . ILE A 1 91 ? 7.608 -12.190 -4.214 1.00 98.31 91 ILE A C 1
ATOM 752 O O . ILE A 1 91 ? 7.573 -12.439 -5.415 1.00 98.31 91 ILE A O 1
ATOM 756 N N . GLU A 1 92 ? 7.031 -11.104 -3.697 1.00 98.25 92 GLU A N 1
ATOM 757 C CA . GLU A 1 92 ? 6.334 -10.100 -4.512 1.00 98.25 92 GLU A CA 1
ATOM 758 C C . GLU A 1 92 ? 7.310 -9.392 -5.459 1.00 98.25 92 GLU A C 1
ATOM 760 O O . GLU A 1 92 ? 6.999 -9.211 -6.633 1.00 98.25 92 GLU A O 1
ATOM 765 N N . VAL A 1 93 ? 8.517 -9.065 -4.983 1.00 98.31 93 VAL A N 1
ATOM 766 C CA . VAL A 1 93 ? 9.600 -8.519 -5.818 1.00 98.31 93 VAL A CA 1
ATOM 767 C C . VAL A 1 93 ? 9.928 -9.472 -6.967 1.00 98.31 93 VAL A C 1
ATOM 769 O O . VAL A 1 93 ? 9.925 -9.052 -8.120 1.00 98.31 93 VAL A O 1
ATOM 772 N N . ALA A 1 94 ? 10.124 -10.763 -6.680 1.00 98.31 94 ALA A N 1
ATOM 773 C CA . ALA A 1 94 ? 10.402 -11.760 -7.713 1.00 98.31 94 ALA A CA 1
ATOM 774 C C . ALA A 1 94 ? 9.244 -11.913 -8.720 1.00 98.31 94 ALA A C 1
ATOM 776 O O . ALA A 1 94 ? 9.477 -12.128 -9.908 1.00 98.31 94 ALA A O 1
ATOM 777 N N . GLN A 1 95 ? 7.990 -11.789 -8.269 1.00 98.31 95 GLN A N 1
ATOM 778 C CA . GLN A 1 95 ? 6.816 -11.803 -9.149 1.00 98.31 95 GLN A CA 1
ATOM 779 C C . GLN A 1 95 ? 6.783 -10.584 -10.078 1.00 98.31 95 GLN A C 1
ATOM 781 O O . GLN A 1 95 ? 6.499 -10.734 -11.266 1.00 98.31 95 GLN A O 1
ATOM 786 N N . ILE A 1 96 ? 7.098 -9.395 -9.557 1.00 98.06 96 ILE A N 1
ATOM 787 C CA . ILE A 1 96 ? 7.174 -8.159 -10.344 1.00 98.06 96 ILE A CA 1
ATOM 788 C C . ILE A 1 96 ? 8.318 -8.238 -11.357 1.00 98.06 96 ILE A C 1
ATOM 790 O O . ILE A 1 96 ? 8.108 -7.950 -12.534 1.00 98.06 96 ILE A O 1
ATOM 794 N N . GLU A 1 97 ? 9.503 -8.682 -10.933 1.00 98.00 97 GLU A N 1
ATOM 795 C CA . GLU A 1 97 ? 10.658 -8.887 -11.813 1.00 98.00 97 GLU A CA 1
ATOM 796 C C . GLU A 1 97 ? 10.326 -9.843 -12.960 1.00 98.00 97 GLU A C 1
ATOM 798 O O . GLU A 1 97 ? 10.583 -9.525 -14.119 1.00 98.00 97 GLU A O 1
ATOM 803 N N . ALA A 1 98 ? 9.709 -10.987 -12.653 1.00 97.88 98 ALA A N 1
ATOM 804 C CA . ALA A 1 98 ? 9.332 -11.973 -13.659 1.00 97.88 98 ALA A CA 1
ATOM 805 C C . ALA A 1 98 ? 8.260 -11.455 -14.630 1.00 97.88 98 ALA A C 1
ATOM 807 O O . ALA A 1 98 ? 8.287 -11.804 -15.806 1.00 97.88 98 ALA A O 1
ATOM 808 N N . ALA A 1 99 ? 7.314 -10.638 -14.159 1.00 97.75 99 ALA A N 1
ATOM 809 C CA . ALA A 1 99 ? 6.236 -10.109 -14.993 1.00 97.75 99 ALA A CA 1
ATOM 810 C C . ALA A 1 99 ? 6.662 -8.923 -15.874 1.00 97.75 99 ALA A C 1
ATOM 812 O O . ALA A 1 99 ? 6.000 -8.631 -16.868 1.00 97.75 99 ALA A O 1
ATOM 813 N N . THR A 1 100 ? 7.745 -8.238 -15.509 1.00 96.94 100 THR A N 1
ATOM 814 C CA . THR A 1 100 ? 8.252 -7.049 -16.214 1.00 96.94 100 THR A CA 1
ATOM 815 C C . THR A 1 100 ? 9.555 -7.315 -16.97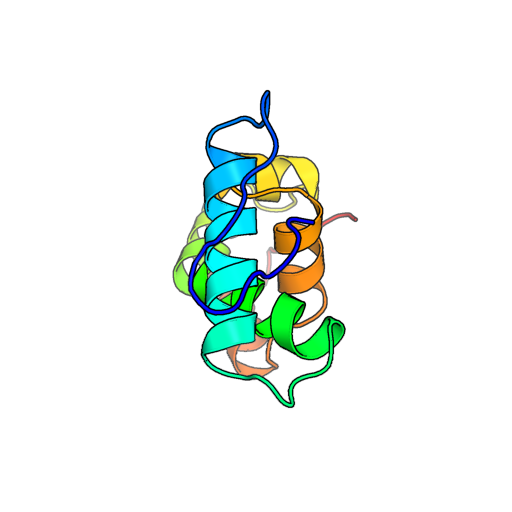3 1.00 96.94 100 THR A C 1
ATOM 817 O O . THR A 1 100 ? 10.162 -6.376 -17.478 1.00 96.94 100 THR A O 1
ATOM 820 N N . ASP A 1 101 ? 10.009 -8.573 -17.049 1.00 96.50 101 ASP A N 1
ATOM 821 C CA . ASP A 1 101 ? 11.322 -8.960 -17.591 1.00 96.50 101 ASP A CA 1
ATOM 822 C C . ASP A 1 101 ? 12.490 -8.162 -16.964 1.00 96.50 101 ASP A C 1
ATOM 824 O O . ASP A 1 101 ? 13.504 -7.876 -17.604 1.00 96.50 101 ASP A O 1
ATOM 828 N N . GLY A 1 102 ? 12.340 -7.780 -15.691 1.00 95.50 102 GLY A N 1
ATOM 829 C CA . GLY A 1 102 ? 13.284 -6.940 -14.952 1.00 95.50 102 GLY A CA 1
ATOM 830 C C . GLY A 1 102 ? 13.242 -5.442 -15.290 1.00 95.50 102 GLY A C 1
ATOM 831 O O . GLY A 1 102 ? 13.984 -4.677 -14.675 1.00 95.50 102 GLY A O 1
ATOM 832 N N . ASP A 1 103 ? 12.385 -4.995 -16.213 1.00 96.44 103 ASP A N 1
ATOM 833 C CA . ASP A 1 103 ? 12.223 -3.584 -16.595 1.00 96.44 103 ASP A CA 1
ATOM 834 C C . ASP A 1 103 ? 11.206 -2.868 -15.692 1.00 96.44 103 ASP A C 1
ATOM 836 O O . ASP A 1 103 ? 10.122 -2.464 -16.119 1.00 96.44 103 ASP A O 1
ATOM 840 N N . TRP A 1 104 ? 11.548 -2.723 -14.411 1.00 96.62 104 TRP A N 1
ATOM 841 C CA . TRP A 1 104 ? 10.736 -1.986 -13.444 1.00 96.62 104 TRP A CA 1
ATOM 842 C C . TRP A 1 104 ? 11.613 -1.185 -12.486 1.00 96.62 104 TRP A C 1
ATOM 844 O O . TRP A 1 104 ? 12.694 -1.604 -12.068 1.00 96.62 104 TRP A O 1
ATOM 854 N N . SER A 1 105 ? 11.148 0.007 -12.133 1.00 96.75 105 SER A N 1
ATOM 855 C CA . SER A 1 105 ? 11.709 0.801 -11.041 1.00 96.75 105 SER A CA 1
ATOM 856 C C . SER A 1 105 ? 10.687 1.843 -10.605 1.00 96.75 105 SER A C 1
ATOM 858 O O . SER A 1 105 ? 9.639 1.996 -11.225 1.00 96.75 105 SER A O 1
ATOM 860 N N . TRP A 1 106 ? 10.963 2.561 -9.524 1.00 97.19 106 TRP A N 1
ATOM 861 C CA . TRP A 1 106 ? 10.111 3.656 -9.078 1.00 97.19 106 TRP A CA 1
ATOM 862 C C . TRP A 1 106 ? 10.947 4.721 -8.372 1.00 97.19 106 TRP A C 1
ATOM 864 O O . TRP A 1 106 ? 12.060 4.446 -7.912 1.00 97.19 106 TRP A O 1
ATOM 874 N N . ALA A 1 107 ? 10.416 5.938 -8.297 1.00 96.00 107 ALA A N 1
ATOM 875 C CA . ALA A 1 107 ? 11.049 7.060 -7.612 1.00 96.00 107 ALA A CA 1
ATOM 876 C C . ALA A 1 107 ? 10.176 7.558 -6.452 1.00 96.00 107 ALA A C 1
ATOM 878 O O . ALA A 1 107 ? 8.965 7.718 -6.612 1.00 96.00 107 ALA A O 1
ATOM 879 N N . ALA A 1 108 ? 10.808 7.803 -5.299 1.00 88.44 108 ALA A N 1
ATOM 880 C CA . ALA A 1 108 ? 10.151 8.261 -4.073 1.00 88.44 108 ALA A CA 1
ATOM 881 C C . ALA A 1 108 ? 9.609 9.699 -4.172 1.00 88.44 108 ALA A C 1
ATOM 883 O O . ALA A 1 108 ? 10.357 10.572 -4.666 1.00 88.44 108 ALA A O 1
#